Protein AF-A0A368D0T1-F1 (afdb_monomer)

Mean predicted aligned error: 6.73 Å

Foldseek 3Di:
DVVVVVVVVVVVVPDDDDDDDPDDADADPLQVQWAEWDDDPQWIWTDHFADHAQWIFTAHPRNDGPDIAGAPPDDRHGWHYWDDDPFWIWIWSDDQPPVPDDPTDIWTGTPPSVDHIDD

Sequence (119 aa):
MKKILTLVTFLFLCSSYSQKLTKDISLSKKIDETSGLEILDGKFITHNDSGGDPKLYYLDKKGKIVFERTLEGVKNNDWEDITKDDQFIYVANMGNNFDARKNLSIVKIPIDPSGTSQV

Nearest PDB structures (foldseek):
  3p5b-assembly1_L  TM=5.993E-01  e=6.334E-02  Homo sapiens
  3p5c-assembly1_L  TM=5.796E-01  e=7.066E-02  Homo sapiens
  8jx8-assembly1_B  TM=6.697E-01  e=2.352E-01  Rattus norvegicus
  8h6e-assembly1_2I  TM=5.693E-01  e=1.029E+00  Homo sapiens
  6ah0-assembly1_3  TM=5.694E-01  e=1.029E+00  Homo sapiens

Secondary structure (DSSP, 8-state):
-HHHHHHHHHHHTT-PPPPP-----PPPGGGTTB---EEETTEEEE-BSSSS-SEEEEE-TTS-EEEEEE-TT---S-EEEEEE-SSEEEEEE---GGG--S--EEEEEESSTTSPPB-

Solvent-accessible surface area (backbone atoms only — not comparable to full-atom values): 7145 Å² total; per-residue (Å²): 109,71,71,57,53,54,51,55,55,54,61,63,73,67,74,79,82,76,87,79,85,86,76,87,71,84,64,57,80,91,47,75,48,58,49,25,70,37,78,56,96,87,25,40,39,32,32,44,20,48,92,45,76,37,38,42,39,31,18,44,97,74,49,46,78,78,48,75,46,76,44,74,98,55,79,44,70,25,28,53,38,46,49,68,68,96,58,33,36,38,35,33,35,57,64,46,73,91,69,75,62,88,79,65,46,56,37,40,30,42,64,54,82,89,50,78,60,46,111

pLDDT: mean 90.7, std 9.68, range [62.72, 98.56]

Structure (mmCIF, N/CA/C/O backbone):
data_AF-A0A368D0T1-F1
#
_entry.id   AF-A0A368D0T1-F1
#
loop_
_atom_site.group_PDB
_atom_site.id
_atom_site.type_symbol
_atom_site.label_atom_id
_atom_site.label_alt_id
_atom_site.label_comp_id
_atom_site.label_asym_id
_atom_site.label_entity_id
_atom_site.label_seq_id
_atom_site.pdbx_PDB_ins_code
_atom_site.Cartn_x
_atom_site.Cartn_y
_atom_site.Cartn_z
_atom_site.occupancy
_atom_site.B_iso_or_equiv
_atom_site.auth_seq_id
_atom_site.auth_comp_id
_atom_site.auth_asym_id
_atom_site.auth_atom_id
_atom_site.pdbx_PDB_model_num
ATOM 1 N N . MET A 1 1 ? -40.253 44.145 -6.116 1.00 62.72 1 MET A N 1
ATOM 2 C CA . MET A 1 1 ? -40.677 42.795 -5.672 1.00 62.72 1 MET A CA 1
ATOM 3 C C . MET A 1 1 ? -40.015 41.673 -6.474 1.00 62.72 1 MET A C 1
ATOM 5 O O . MET A 1 1 ? -39.274 40.915 -5.871 1.00 62.72 1 MET A O 1
ATOM 9 N N . LYS A 1 2 ? -40.165 41.598 -7.809 1.00 64.75 2 LYS A N 1
ATOM 10 C CA . LYS A 1 2 ? -39.546 40.531 -8.636 1.00 64.75 2 LYS A CA 1
ATOM 11 C C . LYS A 1 2 ? -38.019 40.394 -8.466 1.00 64.75 2 LYS A C 1
ATOM 13 O O . LYS A 1 2 ? -37.544 39.290 -8.271 1.00 64.75 2 LYS A O 1
ATOM 18 N N . LYS A 1 3 ? -37.270 41.506 -8.424 1.00 68.06 3 LYS A N 1
ATOM 19 C CA . LYS A 1 3 ? -35.803 41.500 -8.209 1.00 68.06 3 LYS A CA 1
ATOM 20 C C . LYS A 1 3 ? -35.373 40.972 -6.830 1.00 68.06 3 LYS A C 1
ATOM 22 O O . LYS A 1 3 ? -34.333 40.340 -6.719 1.00 68.06 3 LYS A O 1
ATOM 27 N N . ILE A 1 4 ? -36.184 41.216 -5.797 1.00 78.44 4 ILE A N 1
ATOM 28 C CA . ILE A 1 4 ? -35.944 40.707 -4.435 1.00 78.44 4 ILE A CA 1
ATOM 29 C C . ILE A 1 4 ? -36.202 39.200 -4.403 1.00 78.44 4 ILE A C 1
ATOM 31 O O . ILE A 1 4 ? -35.403 38.461 -3.844 1.00 78.44 4 ILE A O 1
ATOM 35 N N . LEU A 1 5 ? -37.265 38.741 -5.072 1.00 75.50 5 LEU A N 1
ATOM 36 C CA . LEU A 1 5 ? -37.565 37.317 -5.201 1.00 75.50 5 LEU A CA 1
ATOM 37 C C . LEU A 1 5 ? -36.428 36.572 -5.919 1.00 75.50 5 LEU A C 1
ATOM 39 O O . LEU A 1 5 ? -35.954 35.570 -5.405 1.00 75.50 5 LEU A O 1
ATOM 43 N N . THR A 1 6 ? -35.920 37.112 -7.033 1.00 74.44 6 THR A N 1
ATOM 44 C CA . THR A 1 6 ? -34.777 36.531 -7.761 1.00 74.44 6 THR A CA 1
ATOM 45 C C . THR A 1 6 ? -33.512 36.448 -6.901 1.00 74.44 6 THR A C 1
ATOM 47 O O . THR A 1 6 ? -32.811 35.441 -6.946 1.00 74.44 6 THR A O 1
ATOM 50 N N . LEU A 1 7 ? -33.233 37.470 -6.085 1.00 76.50 7 LEU A N 1
ATOM 51 C CA . LEU A 1 7 ? -32.067 37.495 -5.197 1.00 76.50 7 LEU A CA 1
ATOM 52 C C . LEU A 1 7 ? -32.167 36.445 -4.076 1.00 76.50 7 LEU A C 1
ATOM 54 O O . LEU A 1 7 ? -31.186 35.770 -3.776 1.00 76.50 7 LEU A O 1
ATOM 58 N N . VAL A 1 8 ? -33.358 36.267 -3.495 1.00 78.88 8 VAL A N 1
ATOM 59 C CA . VAL A 1 8 ? -33.612 35.247 -2.463 1.00 78.88 8 VAL A CA 1
ATOM 60 C C . VAL A 1 8 ? -33.484 33.833 -3.038 1.00 78.88 8 VAL A C 1
ATOM 62 O O . VAL A 1 8 ? -32.894 32.967 -2.397 1.00 78.88 8 VAL A O 1
ATOM 65 N N . THR A 1 9 ? -33.962 33.598 -4.263 1.00 75.38 9 THR A N 1
ATOM 66 C CA . THR A 1 9 ? -33.791 32.304 -4.943 1.00 75.38 9 THR A CA 1
ATOM 67 C C . THR A 1 9 ? -32.318 32.005 -5.241 1.00 75.38 9 THR A C 1
A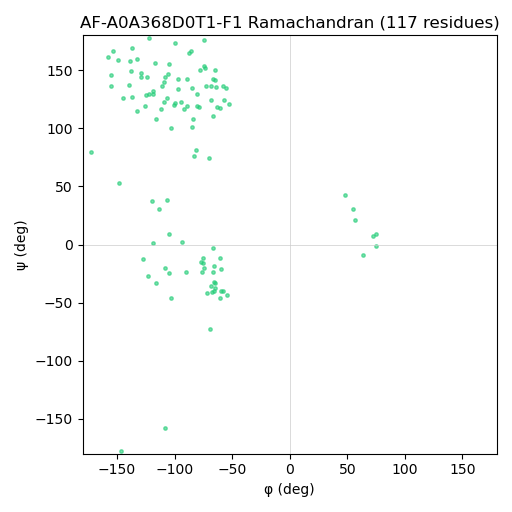TOM 69 O O . THR A 1 9 ? -31.885 30.869 -5.077 1.00 75.38 9 THR A O 1
ATOM 72 N N . PHE A 1 10 ? -31.522 33.014 -5.611 1.00 74.31 10 PHE A N 1
ATOM 73 C CA . PHE A 1 10 ? -30.087 32.849 -5.874 1.00 74.31 10 PHE A CA 1
ATOM 74 C C . PHE A 1 10 ? -29.281 32.521 -4.604 1.00 74.31 10 PHE A C 1
ATOM 76 O O . PHE A 1 10 ? -28.364 31.708 -4.651 1.00 74.31 10 PHE A O 1
ATOM 83 N N . LEU A 1 11 ? -29.662 33.083 -3.451 1.00 69.50 11 LEU A N 1
ATOM 84 C CA . LEU A 1 11 ? -29.034 32.790 -2.155 1.00 69.50 11 LEU A CA 1
ATOM 85 C C . LEU A 1 11 ? -29.258 31.342 -1.686 1.00 69.50 11 LEU A C 1
ATOM 87 O O . LEU A 1 11 ? -28.373 30.768 -1.056 1.00 69.50 11 LEU A O 1
ATOM 91 N N . PHE A 1 12 ? -30.397 30.732 -2.030 1.00 67.12 12 PHE A N 1
ATOM 92 C CA . PHE A 1 12 ? -30.682 29.324 -1.718 1.00 67.12 12 PHE A CA 1
ATOM 93 C C . PHE A 1 12 ? -29.947 28.329 -2.634 1.00 67.12 12 PHE A C 1
ATOM 95 O O . PHE A 1 12 ? -29.697 27.198 -2.226 1.00 67.12 12 PHE A O 1
ATOM 102 N N . LEU A 1 13 ? -29.553 28.739 -3.845 1.00 67.44 13 LEU A N 1
ATOM 103 C CA . LEU A 1 13 ? -28.809 27.888 -4.788 1.00 67.44 13 LEU A CA 1
ATOM 104 C C . LEU A 1 13 ? -27.325 27.712 -4.412 1.00 67.44 13 LEU A C 1
ATOM 106 O O . LEU A 1 13 ? -26.663 26.832 -4.952 1.00 67.44 13 LEU A O 1
ATOM 110 N N . CYS A 1 14 ? -26.809 28.502 -3.466 1.00 65.81 14 CYS A N 1
ATOM 111 C CA . CYS A 1 14 ? -25.423 28.418 -2.991 1.00 65.81 14 CYS A CA 1
ATOM 112 C C . CYS A 1 14 ? -25.232 27.524 -1.752 1.00 65.81 14 CYS A C 1
ATOM 114 O O . CYS A 1 14 ? -24.117 27.415 -1.243 1.00 65.81 14 CYS A O 1
ATOM 116 N N . SER A 1 15 ? -26.281 26.875 -1.237 1.00 71.75 15 SER A N 1
ATOM 117 C CA . SER A 1 15 ? -26.160 25.970 -0.087 1.00 71.75 15 SER A CA 1
ATOM 118 C C . SER A 1 15 ? -25.657 24.590 -0.521 1.00 71.75 15 SER A C 1
ATOM 120 O O . SER A 1 15 ? -26.431 23.655 -0.700 1.00 71.75 15 SER A O 1
ATOM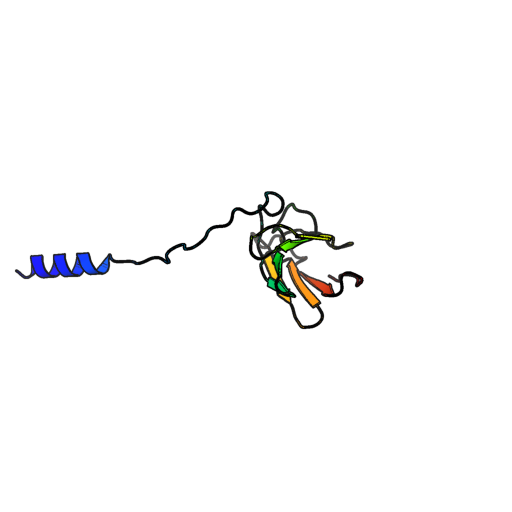 122 N N . SER A 1 16 ? -24.341 24.463 -0.696 1.00 74.81 16 SER A N 1
ATOM 123 C CA . SER A 1 16 ? -23.681 23.162 -0.857 1.00 74.81 16 SER A CA 1
ATOM 124 C C . SER A 1 16 ? -23.281 22.618 0.514 1.00 74.81 16 SER A C 1
ATOM 126 O O . SER A 1 16 ? -22.499 23.245 1.227 1.00 74.81 16 SER A O 1
ATOM 128 N N . TYR A 1 17 ? -23.810 21.455 0.892 1.00 78.62 17 TYR A N 1
ATOM 129 C CA . TYR A 1 17 ? -23.399 20.744 2.102 1.00 78.62 17 TYR A CA 1
ATOM 130 C C . TYR A 1 17 ? -22.334 19.710 1.737 1.00 78.62 17 TYR A C 1
ATOM 132 O O . TYR A 1 17 ? -22.569 18.844 0.899 1.00 78.62 17 TYR A O 1
ATOM 140 N N . SER A 1 18 ? -21.164 19.804 2.367 1.00 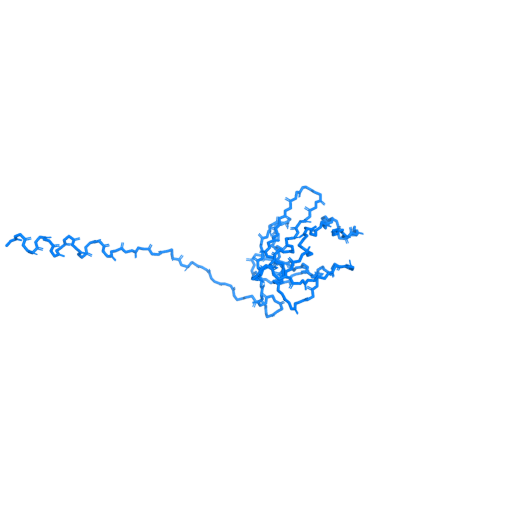84.88 18 SER A N 1
ATOM 141 C CA . SER A 1 18 ? -20.149 18.751 2.303 1.00 84.88 18 SER A CA 1
ATOM 142 C C . SER A 1 18 ? -20.405 17.687 3.374 1.00 84.88 18 SER A C 1
ATOM 144 O O . SER A 1 18 ? -21.169 17.889 4.322 1.00 84.88 18 SER A O 1
ATOM 146 N N . GLN A 1 19 ? -19.732 16.551 3.233 1.00 86.31 19 GLN A N 1
ATOM 147 C CA . GLN A 1 19 ? -19.698 15.504 4.243 1.00 86.31 19 GLN A CA 1
ATOM 148 C C . GLN A 1 19 ? -19.012 16.035 5.510 1.00 86.31 19 GLN A C 1
ATOM 150 O O . GLN A 1 19 ? -17.973 16.695 5.450 1.00 86.31 19 GLN A O 1
ATOM 155 N N . LYS A 1 20 ? -19.590 15.746 6.680 1.00 88.94 20 LYS A N 1
ATOM 156 C CA . LYS A 1 20 ? -18.970 16.081 7.964 1.00 88.94 20 LYS A CA 1
ATOM 157 C C . LYS A 1 20 ? -17.925 15.023 8.305 1.00 88.94 20 LYS A C 1
ATOM 159 O O . LYS A 1 20 ? -18.278 13.865 8.513 1.00 88.94 20 LYS A O 1
ATOM 164 N N . LEU A 1 21 ? -16.666 15.431 8.437 1.00 89.88 21 LEU A N 1
ATOM 165 C CA . LEU A 1 21 ? -15.605 14.564 8.944 1.00 89.88 21 LEU A CA 1
ATOM 166 C C . LEU A 1 21 ? -15.874 14.243 10.420 1.00 89.88 21 LEU A C 1
ATOM 168 O O . LEU A 1 21 ? -15.818 15.120 11.281 1.00 89.88 21 LEU A O 1
ATOM 172 N N . THR A 1 22 ? -16.222 12.991 10.717 1.00 92.31 22 THR A N 1
ATOM 173 C CA . THR A 1 22 ? -16.521 12.550 12.091 1.00 92.31 22 THR A CA 1
ATOM 174 C C . THR A 1 22 ? -15.296 12.031 12.827 1.00 92.31 22 THR A C 1
ATOM 176 O O . THR A 1 22 ? -15.288 11.997 14.055 1.00 92.31 22 THR A O 1
ATOM 179 N N . LYS A 1 23 ? -14.283 11.579 12.088 1.00 90.62 23 LYS A N 1
ATOM 180 C CA . LYS A 1 23 ? -13.056 11.015 12.635 1.00 90.62 23 LYS A CA 1
ATOM 181 C C . LYS A 1 23 ? -11.939 11.174 11.617 1.00 90.62 23 LYS A C 1
ATOM 183 O O . LYS A 1 23 ? -12.141 10.875 10.447 1.00 90.62 23 LYS A O 1
ATOM 188 N N . ASP A 1 24 ? -10.784 11.582 12.110 1.00 92.19 24 ASP A N 1
ATOM 189 C CA . ASP A 1 24 ? -9.530 11.604 11.375 1.00 92.19 24 ASP A CA 1
ATOM 190 C C . ASP A 1 24 ? -8.496 10.789 12.162 1.00 92.19 24 ASP A C 1
ATOM 192 O O . ASP A 1 24 ? -8.536 10.749 13.398 1.00 92.19 24 ASP A O 1
ATOM 196 N N . ILE A 1 25 ? -7.625 10.082 11.453 1.00 92.06 25 ILE A N 1
ATOM 197 C CA . ILE A 1 25 ? -6.562 9.261 12.022 1.00 92.06 25 ILE A CA 1
ATOM 198 C C . ILE A 1 25 ? -5.281 9.589 11.267 1.00 92.06 25 ILE A C 1
ATOM 200 O O . ILE A 1 25 ? -5.141 9.252 10.095 1.00 92.06 25 ILE A O 1
ATOM 204 N N . SER A 1 26 ? -4.310 10.172 11.966 1.00 94.38 26 SER A N 1
ATOM 205 C CA . SER A 1 26 ? -2.973 10.351 11.406 1.00 94.38 26 SER A CA 1
ATOM 206 C C . SER A 1 26 ? -2.282 8.998 11.243 1.00 94.38 26 SER A C 1
ATOM 208 O O . SER A 1 26 ? -2.140 8.240 12.206 1.00 94.38 26 SER A O 1
ATOM 210 N N . LEU A 1 27 ? -1.845 8.706 10.022 1.00 96.06 27 LEU A N 1
ATOM 211 C CA . LEU A 1 27 ? -1.129 7.480 9.689 1.00 96.06 27 LEU A CA 1
ATOM 212 C C . LEU A 1 27 ? 0.385 7.631 9.899 1.00 96.06 27 LEU A C 1
ATOM 214 O O . LEU A 1 27 ? 0.919 8.727 10.073 1.00 96.06 27 LEU A O 1
ATOM 218 N N . SER A 1 28 ? 1.089 6.498 9.922 1.00 96.38 28 SER A N 1
ATOM 219 C CA . SER A 1 28 ? 2.550 6.486 10.021 1.00 96.38 28 SER A CA 1
ATOM 220 C C . SER A 1 28 ? 3.189 7.069 8.762 1.00 96.38 28 SER A C 1
ATOM 222 O O . SER A 1 28 ? 2.790 6.728 7.655 1.00 96.38 28 SER A O 1
ATOM 224 N N . LYS A 1 29 ? 4.288 7.813 8.926 1.00 95.44 29 LYS A N 1
ATOM 225 C CA . LYS A 1 29 ? 5.136 8.270 7.812 1.00 95.44 29 LYS A CA 1
ATOM 226 C C . LYS A 1 29 ? 5.757 7.151 6.970 1.00 95.44 29 LYS A C 1
ATOM 228 O O . LYS A 1 29 ? 6.276 7.423 5.899 1.00 95.44 29 LYS A O 1
ATOM 233 N N . LYS A 1 30 ? 5.690 5.894 7.418 1.00 95.69 30 LYS A N 1
ATOM 234 C CA . LYS A 1 30 ? 6.058 4.732 6.593 1.00 95.69 30 LYS A CA 1
ATOM 235 C C . LYS A 1 30 ? 5.117 4.507 5.404 1.00 95.69 30 LYS A C 1
ATOM 237 O O . LYS A 1 30 ? 5.527 3.858 4.449 1.00 95.69 30 LYS A O 1
ATOM 242 N N . ILE A 1 31 ? 3.879 4.995 5.488 1.00 95.56 31 ILE A N 1
ATOM 243 C CA . ILE A 1 31 ? 2.846 4.859 4.453 1.00 95.56 31 ILE A CA 1
ATOM 244 C C . ILE A 1 31 ? 2.384 6.233 3.937 1.00 95.56 31 ILE A C 1
ATOM 246 O O . ILE A 1 31 ? 1.194 6.457 3.736 1.00 95.56 31 ILE A O 1
ATOM 250 N N . ASP A 1 32 ? 3.319 7.185 3.811 1.00 94.06 32 ASP A N 1
ATOM 251 C CA . ASP A 1 32 ? 3.016 8.580 3.433 1.00 94.06 32 ASP A CA 1
ATOM 252 C C . ASP A 1 32 ? 2.465 8.701 2.001 1.00 94.06 32 ASP A C 1
ATOM 254 O O . ASP A 1 32 ? 1.821 9.694 1.683 1.00 94.06 32 ASP A O 1
ATOM 258 N N . GLU A 1 33 ? 2.669 7.673 1.171 1.00 95.12 33 GLU A N 1
ATOM 259 C CA . GLU A 1 33 ? 2.170 7.577 -0.205 1.00 95.12 33 GLU A CA 1
ATOM 260 C C . GLU A 1 33 ? 1.134 6.451 -0.356 1.00 95.12 33 GLU A C 1
ATOM 262 O O . GLU A 1 33 ? 1.049 5.816 -1.400 1.00 95.12 33 GLU A O 1
ATOM 267 N N . THR A 1 34 ? 0.365 6.149 0.698 1.00 95.69 34 THR A N 1
ATOM 268 C CA . THR A 1 34 ? -0.701 5.131 0.654 1.00 95.69 34 THR A CA 1
ATOM 269 C C . THR A 1 34 ? -1.672 5.373 -0.513 1.00 95.69 34 THR A C 1
ATOM 271 O O . THR A 1 34 ? -2.328 6.412 -0.534 1.00 95.69 34 THR A O 1
ATOM 274 N N . SER A 1 35 ? -1.822 4.406 -1.430 1.00 95.25 35 SER A N 1
ATOM 275 C CA . SER A 1 35 ? -2.653 4.573 -2.646 1.00 95.25 35 SER A CA 1
ATOM 276 C C . SER A 1 35 ? -3.866 3.634 -2.720 1.00 95.25 35 SER A C 1
ATOM 278 O O . SER A 1 35 ? -4.941 4.039 -3.150 1.00 95.25 35 SER A O 1
ATOM 280 N N . GLY A 1 36 ? -3.753 2.415 -2.182 1.00 96.81 36 GLY A N 1
ATOM 281 C CA . GLY A 1 36 ? -4.840 1.427 -2.145 1.00 96.81 36 GLY A CA 1
ATOM 282 C C . GLY A 1 36 ? -5.287 1.053 -0.727 1.00 96.81 36 GLY A C 1
ATOM 283 O O . GLY A 1 36 ? -4.520 1.165 0.230 1.00 96.81 36 GLY A O 1
ATOM 284 N N . LEU A 1 37 ? -6.526 0.569 -0.571 1.00 97.75 37 LEU A N 1
ATOM 285 C CA . LEU A 1 37 ? -7.033 0.060 0.709 1.00 97.75 37 LEU A CA 1
ATOM 286 C C . LEU A 1 37 ? -7.993 -1.123 0.528 1.00 97.75 37 LEU A C 1
ATOM 288 O O . LEU A 1 37 ? -9.034 -0.990 -0.103 1.00 97.75 37 LEU A O 1
ATOM 292 N N . GLU A 1 38 ? -7.707 -2.239 1.195 1.00 98.31 38 GLU A N 1
ATOM 293 C CA . GLU A 1 38 ? -8.575 -3.426 1.230 1.00 98.31 38 GLU A CA 1
ATOM 294 C C . GLU A 1 38 ? -8.738 -3.945 2.669 1.00 98.31 38 GLU A C 1
ATOM 296 O O . GLU A 1 38 ? -7.936 -3.638 3.555 1.00 98.31 38 GLU A O 1
ATOM 301 N N . ILE A 1 39 ? -9.782 -4.732 2.933 1.00 98.00 39 ILE A N 1
ATOM 302 C CA . ILE A 1 39 ? -10.033 -5.377 4.223 1.00 98.00 39 ILE A CA 1
ATOM 303 C C . ILE A 1 39 ? -9.745 -6.878 4.134 1.00 98.00 39 ILE A C 1
ATOM 305 O O . ILE A 1 39 ? -10.356 -7.608 3.355 1.00 98.00 39 ILE A O 1
ATOM 309 N N . LEU A 1 40 ? -8.890 -7.376 5.028 1.00 96.56 40 LEU A N 1
ATOM 310 C CA . LEU A 1 40 ? -8.630 -8.806 5.207 1.00 96.56 40 LEU A CA 1
ATOM 311 C C . LEU A 1 40 ? -8.576 -9.144 6.696 1.00 96.56 40 LEU A C 1
ATOM 313 O O . LEU A 1 40 ? -7.848 -8.512 7.463 1.00 96.56 40 LEU A O 1
ATOM 317 N N . ASP A 1 41 ? -9.369 -10.130 7.115 1.00 94.06 41 ASP A N 1
ATOM 318 C CA . ASP A 1 41 ? -9.435 -10.616 8.500 1.00 94.06 41 ASP A CA 1
ATOM 319 C C . ASP A 1 41 ? -9.573 -9.491 9.541 1.00 94.06 41 ASP A C 1
ATOM 321 O O . ASP A 1 41 ? -8.900 -9.459 10.578 1.00 94.06 41 ASP A O 1
ATOM 325 N N . GLY A 1 42 ? -10.429 -8.513 9.226 1.00 95.81 42 GLY A N 1
ATOM 326 C CA . GLY A 1 42 ? -10.730 -7.366 10.084 1.00 95.81 42 GLY A CA 1
ATOM 327 C C . GLY A 1 42 ? -9.613 -6.323 10.206 1.00 95.81 42 GLY A C 1
ATOM 328 O O . GLY A 1 42 ? -9.749 -5.406 11.023 1.00 95.81 42 GLY A O 1
ATOM 329 N N . LYS A 1 43 ? -8.540 -6.450 9.418 1.00 97.75 43 LYS A N 1
ATOM 330 C CA . LYS A 1 43 ? -7.458 -5.469 9.270 1.00 97.75 43 LYS A CA 1
ATOM 331 C C . LYS A 1 43 ? -7.604 -4.737 7.945 1.00 97.75 43 LYS A C 1
ATOM 333 O O . LYS A 1 43 ? -8.176 -5.276 7.002 1.00 97.75 43 LYS A O 1
ATOM 338 N N . PHE A 1 44 ? -7.056 -3.534 7.884 1.00 98.06 44 PHE A N 1
ATOM 339 C CA . PHE A 1 44 ? -6.871 -2.835 6.620 1.00 98.06 44 PHE A CA 1
ATOM 340 C C . PHE A 1 44 ? -5.516 -3.203 6.026 1.00 98.06 44 PHE A C 1
ATOM 342 O O . PHE A 1 44 ? -4.550 -3.338 6.770 1.00 98.06 44 PHE A O 1
ATOM 349 N N . ILE A 1 45 ? -5.433 -3.354 4.713 1.00 98.25 45 ILE A N 1
ATOM 350 C CA . ILE A 1 45 ? -4.188 -3.572 3.981 1.00 98.25 45 ILE A CA 1
ATOM 351 C C . ILE A 1 45 ? -4.010 -2.413 3.014 1.00 98.25 45 ILE A C 1
ATOM 353 O O . ILE A 1 45 ? -4.946 -2.069 2.300 1.00 98.25 45 ILE A O 1
ATOM 357 N N . THR A 1 46 ? -2.814 -1.837 2.995 1.00 98.00 46 THR A N 1
ATOM 358 C CA . THR A 1 46 ? -2.416 -0.780 2.062 1.00 98.00 46 THR A CA 1
ATOM 359 C C . THR A 1 46 ? -0.999 -1.024 1.528 1.00 98.00 46 THR A C 1
ATOM 361 O O . THR A 1 46 ? -0.263 -1.877 2.036 1.00 9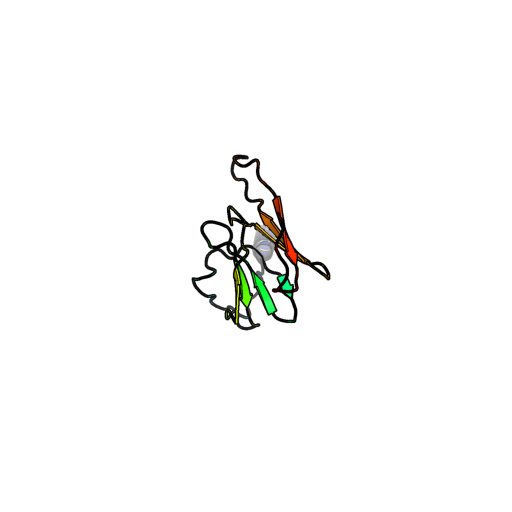8.00 46 THR A O 1
ATOM 364 N N . HIS A 1 47 ? -0.614 -0.265 0.510 1.00 97.81 47 HIS A N 1
ATOM 365 C CA . HIS A 1 47 ? 0.732 -0.113 -0.022 1.00 97.81 47 HIS A CA 1
ATOM 366 C C . HIS A 1 47 ? 0.993 1.362 -0.355 1.00 97.81 47 HIS A C 1
ATOM 368 O O . HIS A 1 47 ? 0.056 2.129 -0.581 1.00 97.81 47 HIS A O 1
ATOM 374 N N . ASN A 1 48 ? 2.271 1.741 -0.412 1.00 97.31 48 ASN A N 1
ATOM 375 C CA . ASN A 1 48 ? 2.663 3.017 -1.011 1.00 97.31 48 ASN A CA 1
ATOM 376 C C . ASN A 1 48 ? 2.577 2.945 -2.539 1.00 97.31 48 ASN A C 1
ATOM 378 O O . ASN A 1 48 ? 2.730 1.856 -3.099 1.00 97.31 48 ASN A O 1
ATOM 382 N N . ASP A 1 49 ? 2.377 4.094 -3.176 1.00 93.56 49 ASP A N 1
ATOM 383 C CA . ASP A 1 49 ? 2.327 4.248 -4.628 1.00 93.56 49 ASP A CA 1
ATOM 384 C C . ASP A 1 49 ? 3.688 4.027 -5.291 1.00 93.56 49 ASP A C 1
ATOM 386 O O . ASP A 1 49 ? 3.940 2.974 -5.867 1.00 93.56 49 ASP A O 1
ATOM 390 N N . SER A 1 50 ? 4.612 4.971 -5.133 1.00 87.94 50 SER A N 1
ATOM 391 C CA . SER A 1 50 ? 5.937 4.918 -5.746 1.00 87.94 50 SER A CA 1
ATOM 392 C C . SER A 1 50 ? 7.025 4.997 -4.673 1.00 87.94 50 SER A C 1
ATOM 394 O O . SER A 1 50 ? 6.734 5.037 -3.480 1.00 87.94 50 SER A O 1
ATOM 396 N N . GLY A 1 51 ? 8.301 4.905 -5.068 1.00 74.12 51 GLY A N 1
ATOM 397 C CA . GLY A 1 51 ? 9.459 5.222 -4.210 1.00 74.12 51 GLY A CA 1
ATOM 398 C C . GLY A 1 51 ? 9.684 4.362 -2.950 1.00 74.12 51 GLY A C 1
ATOM 399 O O . GLY A 1 51 ? 10.729 4.490 -2.310 1.00 74.12 51 GLY A O 1
ATOM 400 N N . GLY A 1 52 ? 8.743 3.491 -2.589 1.00 75.31 52 GLY A N 1
ATOM 401 C CA . GLY A 1 52 ? 8.757 2.671 -1.386 1.00 75.31 52 GLY A CA 1
ATOM 402 C C . GLY A 1 52 ? 9.222 1.235 -1.619 1.00 75.31 52 GLY A C 1
ATOM 403 O O . GLY A 1 52 ? 9.408 0.769 -2.742 1.00 75.31 52 GLY A O 1
ATOM 404 N N . ASP A 1 53 ? 9.373 0.499 -0.519 1.00 91.62 53 ASP A N 1
ATOM 405 C CA . ASP A 1 53 ? 9.630 -0.939 -0.571 1.00 91.62 53 ASP A CA 1
ATOM 406 C C . ASP A 1 53 ? 8.418 -1.688 -1.173 1.00 91.62 53 ASP A C 1
ATOM 408 O O . ASP A 1 53 ? 7.275 -1.266 -0.966 1.00 91.62 53 ASP A O 1
ATOM 412 N N . PRO A 1 54 ? 8.620 -2.837 -1.849 1.00 94.81 54 PRO A N 1
ATOM 413 C CA . PRO A 1 54 ? 7.540 -3.717 -2.304 1.00 94.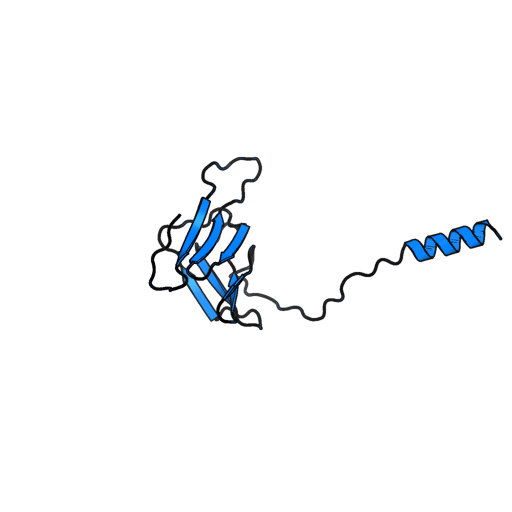81 54 PRO A CA 1
ATOM 414 C C . PRO A 1 54 ? 6.881 -4.414 -1.104 1.00 94.81 54 PRO A C 1
ATOM 416 O O . PRO A 1 54 ? 7.125 -5.589 -0.829 1.00 94.81 54 PRO A O 1
ATOM 419 N N . LYS A 1 55 ? 6.080 -3.669 -0.338 1.00 96.56 55 LYS A N 1
ATOM 420 C CA . LYS A 1 55 ? 5.486 -4.101 0.929 1.00 96.56 55 LYS A CA 1
ATOM 421 C C . LYS A 1 55 ? 3.985 -3.871 0.973 1.00 96.56 55 LYS A C 1
ATOM 423 O O . LYS A 1 55 ? 3.483 -2.843 0.532 1.00 96.56 55 LYS A O 1
ATOM 428 N N . LEU A 1 56 ? 3.301 -4.808 1.623 1.00 97.75 56 LEU A N 1
ATOM 429 C CA . LEU A 1 56 ? 1.952 -4.607 2.137 1.00 97.75 56 LEU A CA 1
ATOM 430 C C . LEU A 1 56 ? 2.009 -4.246 3.622 1.00 97.75 56 LEU A C 1
ATOM 432 O O . LEU A 1 56 ? 2.680 -4.920 4.409 1.00 97.75 56 LEU A O 1
ATOM 436 N N . TYR A 1 57 ? 1.260 -3.223 4.013 1.00 97.94 57 TYR A N 1
ATOM 437 C CA . TYR A 1 57 ? 1.138 -2.758 5.390 1.00 97.94 57 TYR A CA 1
ATOM 438 C C . TYR A 1 57 ? -0.248 -3.094 5.922 1.00 97.94 57 TYR A C 1
ATOM 440 O O . TYR A 1 57 ? -1.259 -2.669 5.371 1.00 97.94 57 TYR A O 1
ATOM 448 N N . TYR A 1 58 ? -0.291 -3.839 7.021 1.00 98.12 58 TYR A N 1
ATOM 449 C CA . TYR A 1 58 ? -1.525 -4.247 7.675 1.00 98.12 58 TYR A CA 1
ATOM 450 C C . TYR A 1 58 ? -1.777 -3.320 8.854 1.00 98.12 58 TYR A C 1
ATOM 452 O O . TYR A 1 58 ? -0.949 -3.235 9.767 1.00 98.12 58 TYR A O 1
ATOM 460 N N . LEU A 1 59 ? -2.918 -2.643 8.850 1.00 98.38 59 LEU A N 1
ATOM 461 C CA . LEU A 1 59 ? -3.327 -1.685 9.863 1.00 98.38 59 LEU A CA 1
ATOM 462 C C . LEU A 1 59 ? -4.465 -2.242 10.718 1.00 98.38 59 LEU A C 1
ATOM 464 O O . LEU A 1 59 ? -5.370 -2.924 10.232 1.00 98.38 59 LEU A O 1
ATOM 468 N N . ASP A 1 60 ? -4.456 -1.905 12.002 1.00 97.31 60 ASP A N 1
ATOM 469 C CA . ASP A 1 60 ? -5.648 -2.051 12.832 1.00 97.31 60 ASP A CA 1
ATOM 470 C C . ASP A 1 60 ? -6.701 -0.963 12.517 1.00 97.31 60 ASP A C 1
ATOM 472 O O . ASP A 1 60 ? -6.473 -0.023 11.753 1.00 97.31 60 ASP A O 1
ATOM 476 N N . LYS A 1 61 ? -7.875 -1.039 13.160 1.00 93.38 61 LYS A N 1
ATOM 477 C CA . LYS A 1 61 ? -8.962 -0.049 12.989 1.00 93.38 61 LYS A CA 1
ATOM 478 C C . LYS A 1 61 ? -8.635 1.358 13.521 1.00 93.38 61 LYS A C 1
ATOM 480 O O . LYS A 1 61 ? -9.469 2.264 13.440 1.00 93.38 61 LYS A O 1
ATOM 485 N N . LYS A 1 62 ? -7.461 1.535 14.129 1.00 95.00 62 LYS A N 1
ATOM 486 C CA . LYS A 1 62 ? -6.919 2.814 14.594 1.00 95.00 62 LYS A CA 1
ATOM 487 C C . LYS A 1 62 ? -5.800 3.318 13.673 1.00 95.00 62 LYS A C 1
ATOM 489 O O . LYS A 1 62 ? -5.153 4.291 14.038 1.00 95.00 62 LYS A O 1
ATOM 494 N N . GLY A 1 63 ? -5.577 2.685 12.516 1.00 96.06 63 GLY A N 1
ATOM 495 C CA . GLY A 1 63 ? -4.559 3.080 11.539 1.00 96.06 63 GLY A CA 1
ATOM 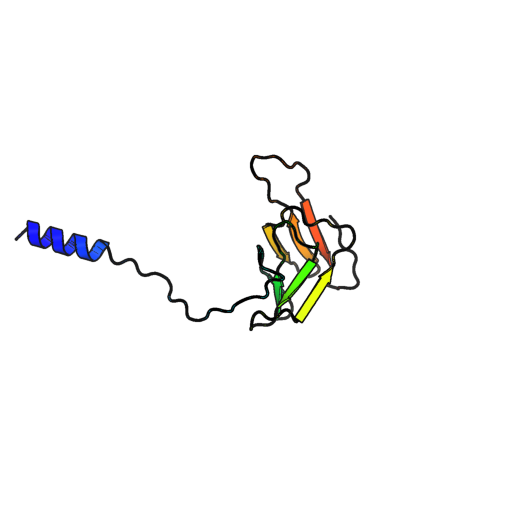496 C C . GLY A 1 63 ? -3.127 2.719 11.944 1.00 96.06 63 GLY A C 1
ATOM 497 O O . GLY A 1 63 ? -2.179 3.150 11.290 1.00 96.06 63 GLY A O 1
ATOM 498 N N . LYS A 1 64 ? -2.933 1.940 13.017 1.00 97.81 64 LYS A N 1
ATOM 499 C CA . LYS A 1 64 ? -1.598 1.518 13.449 1.00 97.81 64 LYS A CA 1
ATOM 500 C C . LYS A 1 64 ? -1.137 0.333 12.608 1.00 97.81 64 LYS A C 1
ATOM 502 O O . LYS A 1 64 ? -1.840 -0.672 12.550 1.00 97.81 64 LYS A O 1
ATOM 507 N N . ILE A 1 65 ? 0.075 0.410 12.057 1.00 98.25 65 ILE A N 1
ATOM 508 C CA . ILE A 1 65 ? 0.739 -0.730 11.411 1.00 98.25 65 ILE A CA 1
ATOM 509 C C . ILE A 1 65 ? 0.979 -1.825 12.457 1.00 98.25 65 ILE A C 1
ATOM 511 O O . ILE A 1 65 ? 1.685 -1.613 13.447 1.00 98.25 65 ILE A O 1
ATOM 515 N N . VAL A 1 66 ? 0.374 -2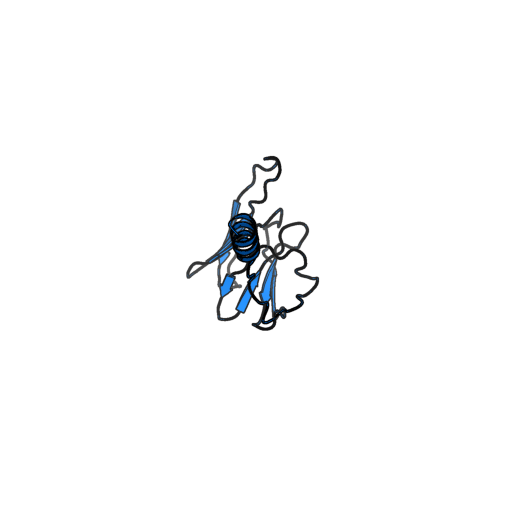.990 12.238 1.00 98.00 66 VAL A N 1
ATOM 516 C CA . VAL A 1 66 ? 0.506 -4.181 13.089 1.00 98.00 66 VAL A CA 1
ATOM 517 C C . VAL A 1 66 ? 1.322 -5.290 12.429 1.00 98.00 66 VAL A C 1
ATOM 519 O O . VAL A 1 66 ? 1.828 -6.157 13.136 1.00 98.00 66 VAL A O 1
ATOM 522 N N . PHE A 1 67 ? 1.466 -5.264 11.102 1.00 96.81 67 PHE A N 1
ATOM 523 C CA . PHE A 1 67 ? 2.284 -6.210 10.347 1.00 96.81 67 PHE A CA 1
ATOM 524 C C . PHE A 1 67 ? 2.728 -5.593 9.012 1.00 96.81 67 PHE A C 1
ATOM 526 O O . PHE A 1 67 ? 1.991 -4.816 8.406 1.00 96.81 67 PHE A O 1
ATOM 533 N N . GLU A 1 68 ? 3.935 -5.935 8.566 1.00 96.88 68 GLU A N 1
ATOM 534 C CA . GLU A 1 68 ? 4.505 -5.530 7.278 1.00 96.88 68 GLU A CA 1
ATOM 535 C C . GLU A 1 68 ? 4.917 -6.801 6.527 1.00 96.88 68 GLU A C 1
ATOM 537 O O . GLU A 1 68 ? 5.627 -7.640 7.085 1.00 96.88 68 GLU A O 1
ATOM 542 N N . ARG A 1 69 ? 4.480 -6.954 5.274 1.00 95.94 69 ARG A N 1
ATOM 543 C CA . ARG A 1 69 ? 4.820 -8.102 4.425 1.00 95.94 69 ARG A CA 1
ATOM 544 C C . ARG A 1 69 ? 5.622 -7.638 3.221 1.00 95.94 69 ARG A C 1
ATOM 546 O O . ARG A 1 69 ? 5.055 -7.035 2.315 1.00 95.94 69 ARG A O 1
ATOM 553 N N . THR A 1 70 ? 6.913 -7.953 3.200 1.00 95.31 70 THR A N 1
ATOM 554 C CA . THR A 1 70 ? 7.773 -7.758 2.024 1.00 95.31 70 THR A CA 1
ATOM 555 C C . THR A 1 70 ? 7.441 -8.784 0.945 1.00 95.31 70 THR A C 1
ATOM 557 O O . THR A 1 70 ? 7.260 -9.966 1.240 1.00 95.31 70 THR A O 1
ATOM 560 N N . LEU A 1 71 ? 7.359 -8.332 -0.305 1.00 94.69 71 LEU A N 1
ATOM 561 C CA . LEU A 1 71 ? 7.145 -9.169 -1.477 1.00 94.69 71 LEU A CA 1
ATOM 562 C C . LEU A 1 71 ? 8.469 -9.340 -2.224 1.00 94.69 71 LEU A C 1
ATOM 564 O O . LEU A 1 71 ? 8.907 -8.462 -2.967 1.00 94.69 71 LEU A O 1
ATOM 568 N N . GLU A 1 72 ? 9.106 -10.487 -2.018 1.00 91.50 72 GLU A N 1
ATOM 569 C CA . GLU A 1 72 ? 10.365 -10.818 -2.683 1.00 91.50 72 GLU A CA 1
ATOM 570 C C . GLU A 1 72 ? 10.187 -10.948 -4.201 1.00 91.50 72 GLU A C 1
ATOM 572 O O . GLU A 1 72 ? 9.185 -11.476 -4.685 1.00 91.50 72 GLU A O 1
ATOM 577 N N . GLY A 1 73 ? 11.177 -10.471 -4.960 1.00 90.00 73 GLY A N 1
ATOM 578 C CA . GLY A 1 73 ? 11.185 -10.549 -6.426 1.00 90.00 73 GLY A CA 1
ATOM 579 C C . GLY A 1 73 ? 10.255 -9.562 -7.141 1.00 90.00 73 GLY A C 1
ATOM 580 O O . GLY A 1 73 ? 10.255 -9.516 -8.371 1.00 90.00 73 GLY A O 1
ATOM 581 N N . VAL A 1 74 ? 9.508 -8.740 -6.401 1.00 91.56 74 VAL A N 1
ATOM 582 C CA . VAL A 1 74 ? 8.632 -7.698 -6.947 1.00 91.56 74 VAL A CA 1
ATOM 583 C C . VAL A 1 74 ? 9.271 -6.329 -6.723 1.00 91.56 74 VAL A C 1
ATOM 585 O O . VAL A 1 74 ? 9.952 -6.106 -5.727 1.00 91.56 74 VAL A O 1
ATOM 588 N N . LYS A 1 75 ? 9.054 -5.390 -7.646 1.00 91.88 75 LYS A N 1
ATOM 589 C CA . LYS A 1 75 ? 9.414 -3.981 -7.455 1.00 91.88 75 LYS A CA 1
ATOM 590 C C . LYS A 1 75 ? 8.155 -3.141 -7.328 1.00 91.88 75 LYS A C 1
ATOM 592 O O . LYS A 1 75 ? 7.215 -3.327 -8.105 1.00 91.88 75 LYS A O 1
ATOM 597 N N . ASN A 1 76 ? 8.164 -2.222 -6.371 1.00 94.31 76 ASN A N 1
ATOM 598 C CA . ASN A 1 76 ? 7.177 -1.165 -6.335 1.00 94.31 76 ASN A CA 1
ATOM 599 C C . ASN A 1 76 ? 7.641 -0.026 -7.247 1.00 94.31 76 ASN A C 1
ATOM 601 O O . ASN A 1 76 ? 8.636 0.631 -6.951 1.00 94.31 76 ASN A O 1
ATOM 605 N N . ASN A 1 77 ? 6.974 0.134 -8.389 1.00 92.75 77 ASN A N 1
ATOM 606 C CA . ASN A 1 77 ? 7.295 1.201 -9.332 1.00 92.75 77 ASN A CA 1
ATOM 607 C C . ASN A 1 77 ? 6.276 2.345 -9.251 1.00 92.75 77 ASN A C 1
ATOM 609 O O . ASN A 1 77 ? 6.700 3.492 -9.292 1.00 92.75 77 ASN A O 1
ATOM 613 N N . ASP A 1 78 ? 4.981 2.005 -9.234 1.00 94.88 78 ASP A N 1
ATOM 614 C CA . ASP A 1 78 ? 3.824 2.924 -9.239 1.00 94.88 78 ASP A CA 1
ATOM 615 C C . ASP A 1 78 ? 2.569 2.044 -9.021 1.00 94.88 78 ASP A C 1
ATOM 617 O O . ASP A 1 78 ? 1.966 1.521 -9.975 1.00 94.88 78 ASP A O 1
ATOM 621 N N . TRP A 1 79 ? 2.323 1.669 -7.766 1.00 96.75 79 TRP A N 1
ATOM 622 C CA . TRP A 1 79 ? 1.216 0.808 -7.353 1.00 96.75 79 TRP A CA 1
ATOM 623 C C . TRP A 1 79 ? -0.005 1.647 -6.975 1.00 96.75 79 TRP A C 1
ATOM 625 O O . TRP A 1 79 ? -0.016 2.339 -5.966 1.00 96.75 79 TRP A O 1
ATOM 635 N N . GLU A 1 80 ? -1.092 1.485 -7.714 1.00 96.75 80 GLU A N 1
ATOM 636 C CA . GLU A 1 80 ? -2.219 2.425 -7.672 1.00 96.75 80 GLU A CA 1
ATOM 637 C C . GLU A 1 80 ? -3.436 1.891 -6.910 1.00 96.75 80 GLU A C 1
ATOM 639 O O . GLU A 1 80 ? -4.257 2.665 -6.431 1.00 96.75 80 GLU A O 1
ATOM 644 N N . ASP A 1 81 ? -3.589 0.567 -6.804 1.00 97.62 81 ASP A N 1
ATOM 645 C CA . ASP A 1 81 ? -4.766 -0.026 -6.162 1.00 97.62 81 ASP A CA 1
ATOM 646 C C . ASP A 1 81 ? -4.520 -1.458 -5.666 1.00 97.62 81 ASP A C 1
ATOM 648 O O . ASP A 1 81 ? -3.606 -2.150 -6.131 1.00 97.62 81 ASP A O 1
ATOM 652 N N . ILE A 1 82 ? -5.378 -1.922 -4.756 1.00 98.56 82 ILE A N 1
ATOM 653 C CA . ILE A 1 82 ? -5.339 -3.248 -4.141 1.00 98.56 82 ILE A CA 1
ATOM 654 C C . ILE A 1 82 ? -6.741 -3.843 -4.002 1.00 98.56 82 ILE A C 1
ATOM 656 O O . ILE A 1 82 ? -7.680 -3.193 -3.558 1.00 98.56 82 ILE A O 1
ATOM 660 N N . THR A 1 83 ? -6.873 -5.130 -4.311 1.00 98.50 83 THR A N 1
ATOM 661 C CA . THR A 1 83 ? -8.086 -5.904 -4.016 1.00 98.50 83 THR A CA 1
ATOM 662 C C . THR A 1 83 ? -7.739 -7.356 -3.701 1.00 98.50 83 THR A C 1
ATOM 664 O O . THR A 1 83 ? -6.564 -7.727 -3.654 1.00 98.50 83 THR A O 1
ATOM 667 N N . LYS A 1 84 ? -8.736 -8.206 -3.456 1.00 98.44 84 LYS A N 1
ATOM 668 C CA . LYS A 1 84 ? -8.526 -9.626 -3.173 1.00 98.44 84 LYS A CA 1
ATOM 669 C C . LYS A 1 84 ? -9.681 -10.508 -3.640 1.00 98.44 84 LYS A C 1
ATOM 671 O O . LYS A 1 84 ? -10.821 -10.063 -3.746 1.00 98.44 84 LYS A O 1
ATOM 676 N N . ASP A 1 85 ? -9.382 -11.787 -3.813 1.00 97.88 85 ASP A N 1
ATOM 677 C CA . ASP A 1 85 ? -10.370 -12.866 -3.800 1.00 97.88 85 ASP A CA 1
ATOM 678 C C . ASP A 1 85 ? -10.220 -13.701 -2.510 1.00 97.88 85 ASP A C 1
ATOM 680 O O . ASP A 1 85 ? -9.724 -13.208 -1.490 1.00 97.88 85 ASP A O 1
ATOM 684 N N . ASP A 1 86 ? -10.699 -14.944 -2.519 1.00 96.81 86 ASP A N 1
ATOM 685 C CA . ASP A 1 86 ? -10.633 -15.849 -1.366 1.00 96.81 86 ASP A CA 1
ATOM 686 C C . ASP A 1 86 ? -9.232 -16.432 -1.120 1.00 96.81 86 ASP A C 1
ATOM 688 O O . ASP A 1 86 ? -8.960 -16.972 -0.048 1.00 96.81 86 ASP A O 1
ATOM 692 N N . GLN A 1 87 ? -8.335 -16.353 -2.102 1.00 97.19 87 GLN A N 1
ATOM 693 C CA . GLN A 1 87 ? -7.028 -17.008 -2.085 1.00 97.19 87 GLN A CA 1
ATOM 694 C C . GLN A 1 87 ? -5.862 -16.028 -2.257 1.00 97.19 87 GLN A C 1
ATOM 696 O O . GLN A 1 87 ? -4.755 -16.303 -1.786 1.00 97.19 87 GLN A O 1
ATOM 701 N N . PHE A 1 88 ? -6.087 -14.897 -2.920 1.00 98.31 88 PHE A N 1
ATOM 702 C CA . PHE A 1 88 ? -5.048 -13.975 -3.350 1.00 98.31 88 PHE A CA 1
ATOM 703 C C . PHE A 1 88 ? -5.428 -12.517 -3.118 1.00 98.31 88 PHE A C 1
ATOM 705 O O . PHE A 1 88 ? -6.585 -12.121 -3.216 1.00 98.31 88 PHE A O 1
ATOM 712 N N . ILE A 1 89 ? -4.399 -11.717 -2.873 1.00 98.44 89 ILE A N 1
ATOM 713 C CA . ILE A 1 89 ? -4.390 -10.262 -2.956 1.00 98.44 89 ILE A CA 1
ATOM 714 C C . ILE A 1 89 ? -3.811 -9.885 -4.323 1.00 98.44 89 ILE A C 1
ATOM 716 O O . ILE A 1 89 ? -2.869 -10.518 -4.805 1.00 98.44 89 ILE A O 1
ATOM 720 N N . TYR A 1 90 ? -4.356 -8.840 -4.925 1.00 98.44 90 TYR A N 1
ATOM 721 C CA . TYR A 1 90 ? -3.938 -8.295 -6.206 1.00 98.44 90 TYR A CA 1
ATOM 722 C C . TYR A 1 90 ? -3.552 -6.838 -6.019 1.00 98.44 90 TYR A C 1
ATOM 724 O O . TYR A 1 90 ? -4.334 -6.083 -5.449 1.00 98.44 90 TYR A O 1
ATOM 732 N N . VAL A 1 91 ? -2.375 -6.448 -6.506 1.00 98.25 91 VAL A N 1
ATOM 733 C CA . VAL A 1 91 ? -1.931 -5.049 -6.513 1.00 98.25 91 VAL A CA 1
ATOM 734 C C . VAL A 1 91 ? -1.699 -4.584 -7.943 1.00 98.25 91 VAL A C 1
ATOM 736 O O . VAL A 1 91 ? -1.010 -5.252 -8.719 1.00 98.25 91 VAL A O 1
ATOM 739 N N . ALA A 1 92 ? -2.277 -3.442 -8.296 1.00 98.06 92 ALA A N 1
ATOM 740 C CA . ALA A 1 92 ? -2.186 -2.858 -9.623 1.00 98.06 92 ALA A CA 1
ATOM 741 C C . ALA A 1 92 ? -0.913 -2.014 -9.763 1.00 98.06 92 ALA A C 1
ATOM 743 O O . ALA A 1 92 ? -0.867 -0.864 -9.342 1.00 98.06 92 ALA A O 1
ATOM 744 N N . ASN A 1 93 ? 0.115 -2.564 -10.410 1.00 96.12 93 ASN A N 1
ATOM 745 C CA . ASN A 1 93 ? 1.313 -1.823 -10.800 1.00 96.12 93 ASN A CA 1
ATOM 746 C C . ASN A 1 93 ? 1.044 -1.096 -12.126 1.00 96.12 93 ASN A C 1
ATOM 748 O O . ASN A 1 93 ? 1.433 -1.573 -13.199 1.00 96.12 93 ASN A O 1
ATOM 752 N N . MET A 1 94 ? 0.299 0.007 -12.044 1.00 96.19 94 MET A N 1
ATOM 753 C CA . MET A 1 94 ? -0.425 0.580 -13.181 1.00 96.19 94 MET A CA 1
ATOM 754 C C . MET A 1 94 ? -0.150 2.065 -13.430 1.00 96.19 94 MET A C 1
ATOM 756 O O . MET A 1 94 ? -0.487 2.543 -14.515 1.00 96.19 94 MET A O 1
ATOM 760 N N . GLY A 1 95 ? 0.482 2.785 -12.499 1.00 95.44 95 GLY A N 1
ATOM 761 C CA . GLY A 1 95 ? 0.786 4.197 -12.710 1.00 95.44 95 GLY A CA 1
ATOM 762 C C . GLY A 1 95 ? 1.631 4.382 -13.976 1.00 95.44 95 GLY A C 1
ATOM 763 O O . GLY A 1 95 ? 2.622 3.678 -14.211 1.00 95.44 95 GLY A O 1
ATOM 764 N N . ASN A 1 96 ? 1.144 5.225 -14.890 1.00 95.81 96 ASN A N 1
ATOM 765 C CA . ASN A 1 96 ? 1.657 5.334 -16.260 1.00 95.81 96 ASN A CA 1
ATOM 766 C C . ASN A 1 96 ? 1.515 6.758 -16.808 1.00 95.81 96 ASN A C 1
ATOM 768 O O . ASN A 1 96 ? 0.942 7.003 -17.877 1.00 95.81 96 ASN A O 1
ATOM 772 N N . ASN A 1 97 ? 2.035 7.720 -16.053 1.00 93.31 97 ASN A N 1
ATOM 773 C CA . ASN A 1 97 ? 2.048 9.112 -16.479 1.00 93.31 97 ASN A CA 1
ATOM 774 C C . ASN A 1 97 ? 2.739 9.261 -17.846 1.00 93.31 97 ASN A C 1
ATOM 776 O O . ASN A 1 97 ? 3.800 8.687 -18.098 1.00 93.31 97 ASN A O 1
ATOM 780 N N . PHE A 1 98 ? 2.114 10.038 -18.737 1.00 95.94 98 PHE A N 1
ATOM 781 C CA . PHE A 1 98 ? 2.584 10.291 -20.108 1.00 95.94 98 PHE A CA 1
ATOM 782 C C . PHE A 1 98 ? 2.792 9.035 -20.976 1.00 95.94 98 PHE A C 1
ATOM 784 O O . PHE A 1 98 ? 3.528 9.095 -21.958 1.00 95.94 98 PHE A O 1
ATOM 791 N N . ASP A 1 99 ? 2.156 7.909 -20.630 1.00 94.50 99 ASP A N 1
ATOM 792 C CA . ASP A 1 99 ? 2.323 6.617 -21.314 1.00 94.50 99 ASP A CA 1
ATOM 793 C C 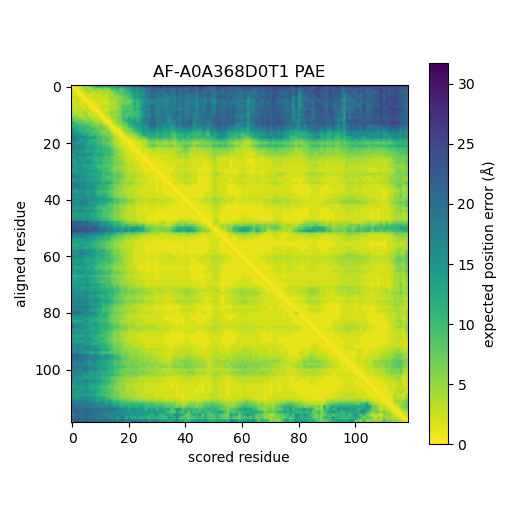. ASP A 1 99 ? 3.793 6.132 -21.392 1.00 94.50 99 ASP A C 1
ATOM 795 O O . ASP A 1 99 ? 4.219 5.452 -22.333 1.00 94.50 99 ASP A O 1
ATOM 799 N N . ALA A 1 100 ? 4.600 6.498 -20.392 1.00 95.75 100 ALA A N 1
ATOM 800 C CA . ALA A 1 100 ? 6.036 6.232 -20.367 1.00 95.75 100 ALA A CA 1
ATOM 801 C C . ALA A 1 100 ? 6.397 4.761 -20.075 1.00 95.75 100 ALA A C 1
ATOM 803 O O . ALA A 1 100 ? 7.512 4.324 -20.371 1.00 95.75 100 ALA A O 1
ATOM 804 N N . ARG A 1 101 ? 5.482 3.982 -19.488 1.00 95.31 101 ARG A N 1
ATOM 805 C CA . ARG A 1 101 ? 5.722 2.607 -19.036 1.00 95.31 101 ARG A CA 1
ATOM 806 C C . ARG A 1 101 ? 5.004 1.588 -19.912 1.00 95.31 101 ARG A C 1
ATOM 808 O O . ARG A 1 101 ? 3.853 1.753 -20.297 1.00 95.31 101 ARG A O 1
ATOM 815 N N . LYS A 1 102 ? 5.696 0.478 -20.187 1.00 95.12 102 LYS A N 1
ATOM 816 C CA . LYS A 1 102 ? 5.169 -0.681 -20.938 1.00 95.12 102 LYS A CA 1
ATOM 817 C C . LYS A 1 102 ? 5.147 -1.976 -20.120 1.00 95.12 102 LYS A C 1
ATOM 819 O O . LYS A 1 102 ? 4.752 -3.017 -20.625 1.00 95.12 102 LYS A O 1
ATOM 824 N N . ASN A 1 103 ? 5.567 -1.906 -18.859 1.00 91.94 103 ASN A N 1
ATOM 825 C CA . ASN A 1 103 ? 5.642 -3.021 -17.915 1.00 91.94 103 ASN A CA 1
ATOM 826 C C . ASN A 1 103 ? 4.537 -2.945 -16.849 1.00 91.94 103 ASN A C 1
ATOM 828 O O . ASN A 1 103 ? 4.796 -3.191 -15.670 1.00 91.94 103 ASN A O 1
ATOM 832 N N . LEU A 1 104 ? 3.341 -2.521 -17.254 1.00 96.00 104 LEU A N 1
ATOM 833 C CA . LEU A 1 104 ? 2.175 -2.504 -16.377 1.00 96.00 104 LEU A CA 1
ATOM 834 C C . LEU A 1 104 ? 1.776 -3.950 -16.075 1.00 96.00 104 LEU A C 1
ATOM 836 O O . LEU A 1 104 ? 1.798 -4.796 -16.972 1.00 96.00 104 LEU A O 1
ATOM 840 N N . SER A 1 105 ? 1.455 -4.248 -14.821 1.00 96.38 105 SER A N 1
ATOM 841 C CA . SER A 1 105 ? 1.184 -5.618 -14.381 1.00 96.38 105 SER A CA 1
ATOM 842 C C . SER A 1 105 ? 0.257 -5.655 -13.171 1.00 96.38 105 SER A C 1
ATOM 844 O O . SER A 1 105 ? 0.021 -4.639 -12.516 1.00 96.38 105 SER A O 1
ATOM 846 N N . ILE A 1 106 ? -0.262 -6.845 -12.867 1.00 97.94 106 ILE A N 1
ATOM 847 C CA . ILE A 1 106 ? -0.982 -7.118 -11.625 1.00 97.94 106 ILE A CA 1
ATOM 848 C C . ILE A 1 106 ? -0.126 -8.068 -10.796 1.00 97.94 106 ILE A C 1
ATOM 850 O O . ILE A 1 106 ? 0.111 -9.202 -11.198 1.00 97.94 106 ILE A O 1
ATOM 854 N N . VAL A 1 107 ? 0.314 -7.618 -9.626 1.00 97.25 107 VAL A N 1
ATOM 855 C CA . VAL A 1 107 ? 1.046 -8.467 -8.685 1.00 97.25 107 VAL A CA 1
ATOM 856 C C . VAL A 1 107 ? 0.037 -9.340 -7.950 1.00 97.25 107 VAL A C 1
ATOM 858 O O . VAL A 1 107 ? -0.831 -8.828 -7.247 1.00 97.25 107 VAL A O 1
ATOM 861 N N . LYS A 1 108 ? 0.154 -10.658 -8.098 1.00 97.81 108 LYS A N 1
ATOM 862 C CA . LYS A 1 108 ? -0.694 -11.659 -7.451 1.00 97.81 108 LYS A CA 1
ATOM 863 C C . LYS A 1 108 ? 0.019 -12.257 -6.241 1.00 97.81 108 LYS A C 1
ATOM 865 O O . LYS A 1 108 ? 1.080 -12.868 -6.358 1.00 97.81 108 LYS A O 1
ATOM 870 N N . ILE A 1 109 ? -0.579 -12.113 -5.067 1.00 97.69 109 ILE A N 1
ATOM 871 C CA . ILE A 1 109 ? 0.050 -12.403 -3.776 1.00 97.69 109 ILE A CA 1
ATOM 872 C C . ILE A 1 109 ? -0.843 -13.389 -3.020 1.00 97.69 109 ILE A C 1
ATOM 874 O O . ILE A 1 109 ? -1.986 -13.050 -2.732 1.00 97.69 109 ILE A O 1
ATOM 878 N N . PRO A 1 110 ? -0.383 -14.600 -2.669 1.00 96.75 110 PRO A N 1
ATOM 879 C CA . PRO A 1 110 ? -1.182 -15.522 -1.861 1.00 96.75 110 PRO A CA 1
ATOM 880 C C . PRO A 1 110 ? -1.574 -14.882 -0.528 1.00 96.75 110 PRO A C 1
ATOM 882 O O . PRO A 1 110 ? -0.723 -14.271 0.116 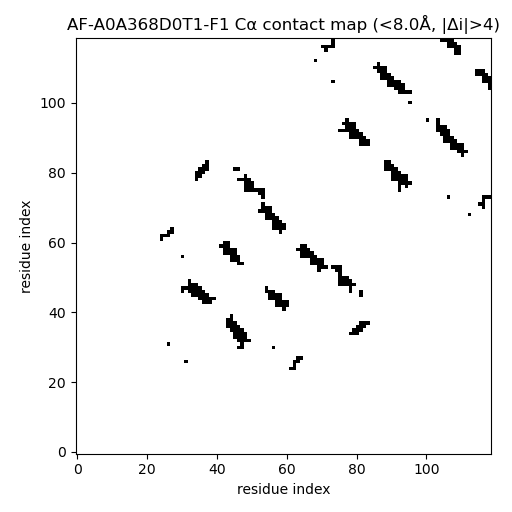1.00 96.75 110 PRO A O 1
ATOM 885 N N . ILE A 1 111 ? -2.825 -15.028 -0.086 1.00 96.50 111 ILE A N 1
ATOM 886 C CA . ILE A 1 111 ? -3.262 -14.530 1.230 1.00 96.50 111 ILE A CA 1
ATOM 887 C C . ILE A 1 111 ? -2.415 -15.152 2.344 1.00 96.50 111 ILE A C 1
ATOM 889 O O . ILE A 1 111 ? -1.977 -14.438 3.245 1.00 96.50 111 ILE A O 1
ATOM 893 N N . ASP A 1 112 ? -2.104 -16.446 2.227 1.00 92.69 112 ASP A N 1
ATOM 894 C CA . ASP A 1 112 ? -1.143 -17.116 3.099 1.00 92.69 112 ASP A CA 1
ATOM 895 C C . ASP A 1 112 ? 0.250 -16.459 2.963 1.00 92.69 112 ASP A C 1
ATOM 897 O O . ASP A 1 112 ? 0.845 -16.487 1.876 1.00 92.69 112 ASP A O 1
ATOM 901 N N . PRO A 1 113 ? 0.801 -15.874 4.046 1.00 83.44 113 PRO A N 1
ATOM 902 C CA . PRO A 1 113 ? 2.114 -15.241 4.034 1.00 83.44 113 PRO A CA 1
ATOM 903 C C . PRO A 1 113 ? 3.270 -16.171 3.662 1.00 83.44 113 PRO A C 1
ATOM 905 O O . PRO A 1 113 ? 4.313 -15.674 3.245 1.00 83.44 113 PRO A O 1
ATOM 908 N N . SER A 1 114 ? 3.101 -17.490 3.804 1.00 82.69 114 SER A N 1
ATOM 909 C CA . SER A 1 114 ? 4.112 -18.486 3.431 1.00 82.69 114 SER A CA 1
ATOM 910 C C . SER A 1 114 ? 4.201 -18.734 1.919 1.00 82.69 114 SER A C 1
ATOM 912 O O . SER A 1 114 ? 5.191 -19.290 1.443 1.00 82.69 114 SER A O 1
ATOM 914 N N . GLY A 1 115 ? 3.196 -18.300 1.151 1.00 73.31 115 GLY A N 1
ATOM 915 C CA . GLY A 1 115 ? 3.173 -18.428 -0.302 1.00 73.31 115 GLY A CA 1
ATOM 916 C C . GLY A 1 115 ? 4.035 -17.384 -1.023 1.00 73.31 115 GLY A C 1
ATOM 917 O O . GLY A 1 115 ? 4.194 -16.249 -0.566 1.00 73.31 115 GLY A O 1
ATOM 918 N N . THR A 1 116 ? 4.559 -17.754 -2.195 1.00 77.31 116 THR A N 1
ATOM 919 C CA . THR A 1 116 ? 5.371 -16.876 -3.056 1.00 77.31 116 THR A CA 1
ATOM 920 C C . THR A 1 116 ? 4.502 -16.004 -3.965 1.00 77.31 116 THR A C 1
ATOM 922 O O . THR A 1 116 ? 3.563 -16.495 -4.594 1.00 77.31 116 THR A O 1
ATOM 925 N N . SER A 1 117 ? 4.838 -14.715 -4.058 1.00 74.31 117 SER A N 1
ATOM 926 C CA . SER A 1 117 ? 4.170 -13.753 -4.945 1.00 74.31 117 SER A CA 1
ATOM 927 C C . SER A 1 117 ? 4.553 -13.973 -6.408 1.00 74.31 117 SER A C 1
ATOM 929 O O . SER A 1 117 ? 5.647 -14.445 -6.712 1.00 74.31 117 SER A O 1
ATOM 931 N N . GLN A 1 118 ? 3.649 -13.611 -7.312 1.00 77.56 118 GLN A N 1
ATOM 932 C CA . GLN A 1 118 ? 3.810 -13.719 -8.761 1.00 77.56 118 GLN A CA 1
ATOM 933 C C . GLN A 1 118 ? 3.465 -12.367 -9.398 1.00 77.56 118 GLN A C 1
ATOM 935 O O . GLN A 1 118 ? 2.629 -11.636 -8.868 1.00 77.56 118 GLN A O 1
ATOM 940 N N . VAL A 1 119 ? 4.122 -12.021 -10.504 1.00 72.19 119 VAL A N 1
ATOM 941 C CA . VAL A 1 119 ? 3.901 -10.774 -11.262 1.00 72.19 119 VAL A CA 1
ATOM 942 C C . VAL A 1 119 ? 3.463 -11.114 -12.673 1.00 72.19 119 VAL A C 1
ATOM 944 O O . VAL A 1 119 ? 4.019 -12.097 -13.214 1.00 72.19 119 VAL A O 1
#

Radius of gyration: 21.26 Å; Cα contacts (8 Å, |Δi|>4): 205; chains: 1; bounding box: 52×61×36 Å